Protein AF-A0A7K0UPS0-F1 (afdb_monomer_lite)

Secondary structure (DSSP, 8-state):
-HHHHHHHHHHHTPPPS-HHHHHHHHHHHHHHHHHTT--PPP---

Sequence (45 aa):
MAAYLLGAAEQNRIEILEDVDVVHVVQAHLEYFNAIGAIGPQSND

pLDDT: mean 82.97, std 9.85, range [51.22, 95.94]

Structure (mmCIF, N/CA/C/O backbone):
data_AF-A0A7K0UPS0-F1
#
_entry.id   AF-A0A7K0UPS0-F1
#
loop_
_atom_site.group_PDB
_atom_site.id
_atom_site.type_symbol
_atom_site.label_atom_id
_atom_site.label_alt_id
_atom_site.label_comp_id
_atom_site.label_asym_id
_atom_site.label_entity_id
_atom_site.label_seq_id
_atom_site.pdbx_PDB_ins_code
_atom_site.Cartn_x
_atom_site.Cartn_y
_atom_site.Cartn_z
_atom_site.occupancy
_atom_site.B_iso_or_equiv
_atom_site.auth_seq_id
_atom_site.auth_comp_id
_atom_site.auth_asym_id
_atom_s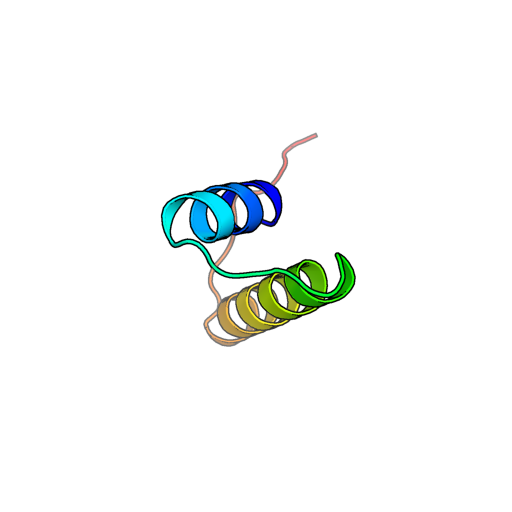ite.auth_atom_id
_atom_site.pdbx_PDB_model_num
ATOM 1 N N . MET A 1 1 ? 5.292 1.949 3.005 1.00 71.44 1 MET A N 1
ATOM 2 C CA . MET A 1 1 ? 4.063 1.783 2.198 1.00 71.44 1 MET A CA 1
ATOM 3 C C . MET A 1 1 ? 2.895 1.244 3.026 1.00 71.44 1 MET A C 1
ATOM 5 O O . MET A 1 1 ? 1.860 1.889 3.031 1.00 71.44 1 MET A O 1
ATOM 9 N N . ALA A 1 2 ? 3.060 0.159 3.795 1.00 83.31 2 ALA A N 1
ATOM 10 C CA . ALA A 1 2 ? 1.998 -0.373 4.668 1.00 83.31 2 ALA A CA 1
ATOM 11 C C . ALA A 1 2 ? 1.402 0.670 5.641 1.00 83.31 2 ALA A C 1
ATOM 13 O O . ALA A 1 2 ? 0.194 0.866 5.668 1.00 83.31 2 ALA A O 1
ATOM 14 N N . ALA A 1 3 ? 2.246 1.427 6.355 1.00 83.00 3 ALA A N 1
ATOM 15 C CA . ALA A 1 3 ? 1.785 2.485 7.265 1.00 83.00 3 ALA A CA 1
ATOM 16 C C . ALA A 1 3 ? 0.971 3.594 6.566 1.00 83.00 3 ALA A C 1
ATOM 18 O O . ALA A 1 3 ? 0.046 4.150 7.149 1.00 83.00 3 ALA A O 1
ATOM 19 N N . TYR A 1 4 ? 1.293 3.894 5.302 1.00 85.56 4 TYR A N 1
ATOM 20 C CA . TYR A 1 4 ? 0.528 4.854 4.506 1.00 85.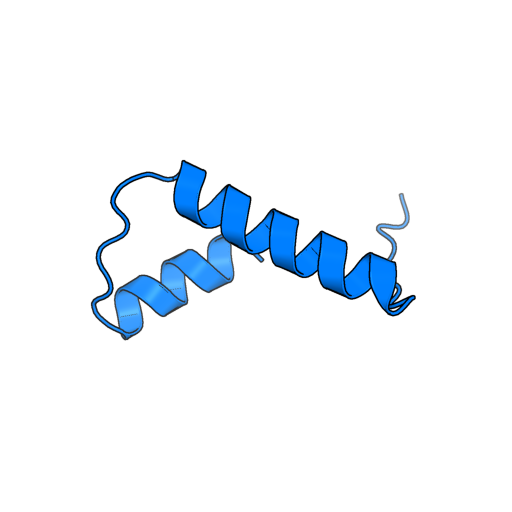56 4 TYR A CA 1
ATOM 21 C C . TYR A 1 4 ? -0.866 4.308 4.173 1.00 85.56 4 TYR A C 1
ATOM 23 O O . TYR A 1 4 ? -1.847 5.029 4.311 1.00 85.56 4 TYR A O 1
ATOM 31 N N . LEU A 1 5 ? -0.958 3.030 3.788 1.00 86.50 5 LEU A N 1
ATOM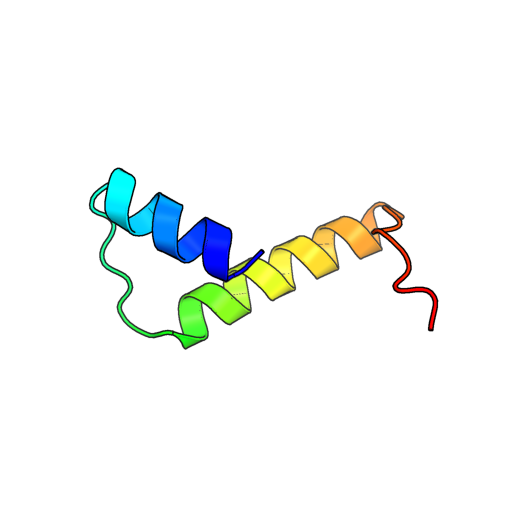 32 C CA . LEU A 1 5 ? -2.237 2.376 3.501 1.00 86.50 5 LEU A CA 1
ATOM 33 C C . LEU A 1 5 ? -3.139 2.316 4.735 1.00 86.50 5 LEU A C 1
ATOM 35 O O . LEU A 1 5 ? -4.330 2.579 4.618 1.00 86.50 5 LEU A O 1
ATOM 39 N N . LEU A 1 6 ? -2.566 2.049 5.909 1.00 87.38 6 LEU A N 1
ATOM 40 C CA . LEU A 1 6 ? -3.312 2.025 7.164 1.00 87.38 6 LEU A CA 1
ATOM 41 C C . LEU A 1 6 ? -3.917 3.403 7.493 1.00 87.38 6 LEU A C 1
ATOM 43 O O . LEU A 1 6 ? -5.112 3.505 7.757 1.00 87.38 6 LEU A O 1
ATOM 47 N N . GLY A 1 7 ? -3.126 4.477 7.384 1.00 89.19 7 GLY A N 1
ATOM 48 C CA . GLY A 1 7 ? -3.628 5.841 7.593 1.00 89.19 7 GLY A CA 1
ATOM 49 C C . GLY A 1 7 ? -4.636 6.292 6.528 1.00 89.19 7 GLY A C 1
ATOM 50 O O . GLY A 1 7 ? -5.594 7.001 6.833 1.00 89.19 7 GLY A O 1
ATOM 51 N N . ALA A 1 8 ? -4.466 5.861 5.276 1.00 91.06 8 ALA A N 1
ATOM 52 C CA . ALA A 1 8 ? -5.423 6.138 4.208 1.00 91.06 8 ALA A CA 1
ATOM 53 C C . ALA A 1 8 ? -6.756 5.400 4.423 1.00 91.06 8 ALA A C 1
ATOM 55 O O . ALA A 1 8 ? -7.814 5.980 4.174 1.00 91.06 8 ALA A O 1
ATOM 56 N N . ALA A 1 9 ? -6.728 4.154 4.902 1.00 91.00 9 ALA A N 1
ATOM 57 C CA . ALA A 1 9 ? -7.934 3.390 5.213 1.00 91.00 9 ALA A CA 1
ATOM 58 C C . ALA A 1 9 ? -8.756 4.067 6.318 1.00 91.00 9 ALA A C 1
ATOM 60 O O . ALA A 1 9 ? -9.961 4.258 6.152 1.00 91.00 9 ALA A O 1
ATOM 61 N N . GLU A 1 10 ? -8.095 4.541 7.379 1.00 91.81 10 GLU A N 1
ATOM 62 C CA . GLU A 1 10 ? -8.733 5.298 8.461 1.00 91.81 10 GLU A CA 1
ATOM 63 C C . GLU A 1 10 ? -9.411 6.578 7.940 1.00 91.81 10 GLU A C 1
ATOM 65 O O . GLU A 1 10 ? -10.592 6.816 8.200 1.00 91.81 10 GLU A O 1
ATOM 70 N N . GLN A 1 11 ? -8.706 7.368 7.121 1.00 95.94 11 GLN A N 1
ATOM 71 C CA . GLN A 1 11 ? -9.246 8.600 6.526 1.00 95.94 11 GLN A CA 1
ATOM 72 C C . GLN A 1 11 ? -10.472 8.353 5.639 1.00 95.94 11 GLN A C 1
ATOM 74 O O . GLN A 1 11 ? -11.381 9.183 5.588 1.00 95.94 11 GLN A O 1
ATOM 79 N N . ASN A 1 12 ? -10.503 7.215 4.948 1.00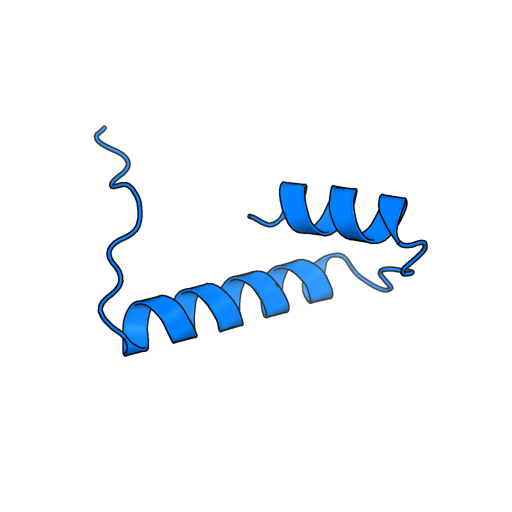 95.44 12 ASN A N 1
ATOM 80 C CA . ASN A 1 12 ? -11.571 6.854 4.020 1.00 95.44 12 ASN A CA 1
ATOM 81 C C . ASN A 1 12 ? -12.648 5.958 4.652 1.00 95.44 12 ASN A C 1
ATOM 83 O O . ASN A 1 12 ? -13.583 5.567 3.956 1.00 95.44 12 ASN A O 1
ATOM 87 N N . ARG A 1 13 ? -12.556 5.665 5.959 1.00 93.12 13 ARG A N 1
ATOM 88 C CA . ARG A 1 13 ? -13.465 4.760 6.692 1.00 93.12 13 ARG A CA 1
ATOM 89 C C . ARG A 1 13 ? -13.577 3.378 6.044 1.00 93.12 13 ARG A C 1
ATOM 91 O O . ARG A 1 13 ? -14.657 2.792 5.990 1.00 93.12 13 ARG A O 1
ATOM 98 N N . ILE A 1 14 ? -12.458 2.886 5.527 1.00 91.25 14 ILE A N 1
ATOM 99 C CA . ILE A 1 14 ? -12.343 1.539 4.979 1.00 91.25 14 ILE A CA 1
ATOM 100 C C . ILE A 1 14 ? -11.949 0.624 6.133 1.00 91.25 14 ILE A C 1
ATOM 102 O O . ILE A 1 14 ? -10.915 0.828 6.767 1.00 91.25 14 ILE A O 1
ATOM 106 N N . GLU A 1 15 ? -12.788 -0.367 6.411 1.00 89.62 15 GLU A N 1
ATOM 107 C CA . GLU A 1 15 ? -12.481 -1.404 7.390 1.00 89.62 15 GLU A CA 1
ATOM 108 C C . GLU A 1 15 ? -11.415 -2.346 6.822 1.00 89.62 15 GLU A C 1
ATOM 110 O O . GLU A 1 15 ? -11.580 -2.902 5.734 1.00 89.62 15 GLU A O 1
ATOM 115 N N . ILE A 1 16 ? -10.312 -2.500 7.555 1.00 87.19 16 ILE A N 1
ATOM 116 C CA . ILE A 1 16 ? -9.301 -3.522 7.282 1.00 87.19 16 ILE A CA 1
ATOM 117 C C . ILE A 1 16 ? -9.672 -4.735 8.123 1.00 87.19 16 ILE A C 1
ATOM 119 O O . ILE A 1 16 ? -9.732 -4.632 9.347 1.00 87.19 16 ILE A O 1
ATOM 123 N N . LEU A 1 17 ? -9.950 -5.856 7.462 1.00 84.31 17 LEU A N 1
ATOM 124 C CA . LEU A 1 17 ? -10.391 -7.074 8.134 1.00 84.31 17 LEU A CA 1
ATOM 125 C C . LEU A 1 17 ? -9.207 -7.786 8.794 1.00 84.31 17 LEU A C 1
ATOM 127 O O . LEU A 1 17 ? -9.322 -8.220 9.939 1.00 84.31 17 LEU A O 1
ATOM 131 N N . GLU A 1 18 ? -8.060 -7.850 8.110 1.00 80.88 18 GLU A N 1
ATOM 132 C CA . GLU A 1 18 ? -6.830 -8.431 8.649 1.00 80.88 18 GLU A CA 1
ATOM 133 C C . GLU A 1 18 ? -5.579 -7.664 8.186 1.00 80.88 18 GLU A C 1
ATOM 135 O O . GLU A 1 18 ? -5.484 -7.213 7.044 1.00 80.88 18 GLU A O 1
ATOM 140 N N . ASP A 1 19 ? -4.555 -7.574 9.042 1.00 72.94 19 ASP A N 1
ATOM 141 C CA . ASP A 1 19 ? -3.283 -6.907 8.707 1.00 72.94 19 ASP A CA 1
ATOM 142 C C . ASP A 1 19 ? -2.589 -7.532 7.477 1.00 72.94 19 ASP A C 1
ATOM 144 O O . ASP A 1 19 ? -1.812 -6.872 6.777 1.00 72.94 19 ASP A O 1
ATOM 148 N N . VAL A 1 20 ? -2.899 -8.800 7.176 1.00 81.00 20 VAL A N 1
ATOM 149 C CA . VAL A 1 20 ? -2.418 -9.518 5.988 1.00 81.00 20 VAL A CA 1
ATOM 150 C C . VAL A 1 20 ? -2.929 -8.899 4.680 1.00 81.00 20 VAL A C 1
ATOM 152 O O . VAL A 1 20 ? -2.220 -8.932 3.674 1.00 81.00 20 VAL A O 1
ATOM 155 N N . ASP A 1 21 ? -4.100 -8.257 4.681 1.00 78.25 21 ASP A N 1
ATOM 156 C CA . ASP A 1 21 ? -4.663 -7.605 3.493 1.00 78.25 21 ASP A CA 1
ATOM 157 C C . ASP A 1 21 ? -3.782 -6.438 3.037 1.00 78.25 21 ASP A C 1
ATOM 159 O O . ASP A 1 21 ? -3.517 -6.253 1.846 1.00 78.25 21 ASP A O 1
ATOM 163 N N . VAL A 1 22 ? -3.239 -5.684 3.995 1.00 84.38 22 VAL A N 1
ATOM 164 C CA . VAL A 1 22 ? -2.313 -4.580 3.716 1.00 84.38 22 VAL A CA 1
ATOM 165 C C . VAL A 1 22 ? -1.004 -5.110 3.135 1.00 84.38 22 VAL A C 1
ATOM 167 O O . VAL A 1 22 ? -0.454 -4.507 2.210 1.00 84.38 22 VAL A O 1
ATOM 170 N N . VAL A 1 23 ? -0.509 -6.245 3.640 1.00 85.56 23 VAL A N 1
ATOM 171 C CA . VAL A 1 23 ? 0.713 -6.887 3.132 1.00 85.56 23 VAL A CA 1
ATOM 172 C C . VAL A 1 23 ? 0.532 -7.320 1.681 1.00 85.56 23 VAL A C 1
ATOM 174 O O . VAL A 1 23 ? 1.393 -7.009 0.857 1.00 85.56 23 VAL A O 1
ATOM 177 N N . HIS A 1 24 ? -0.594 -7.953 1.346 1.00 86.81 24 HIS A N 1
ATOM 178 C CA . HIS A 1 24 ? -0.883 -8.375 -0.025 1.00 86.81 24 HIS A CA 1
ATOM 179 C C . HIS A 1 24 ? -0.957 -7.191 -0.996 1.00 86.81 24 HIS A C 1
ATOM 181 O O . HIS A 1 24 ? -0.386 -7.251 -2.085 1.00 86.81 24 HIS A O 1
ATOM 187 N N . VAL A 1 25 ? -1.590 -6.080 -0.602 1.00 86.19 25 VAL A N 1
ATOM 188 C CA . VAL A 1 25 ? -1.645 -4.867 -1.439 1.00 86.19 25 VAL A CA 1
ATOM 189 C C . VAL A 1 25 ? -0.249 -4.283 -1.662 1.00 86.19 25 VAL A C 1
ATOM 191 O O . VAL A 1 25 ? 0.095 -3.906 -2.783 1.00 86.19 25 VAL A O 1
ATOM 194 N N . VAL A 1 26 ? 0.582 -4.223 -0.616 1.00 88.31 26 VAL A N 1
ATOM 195 C CA . VAL A 1 26 ? 1.969 -3.752 -0.738 1.00 88.31 26 VAL A CA 1
ATOM 196 C C . VAL A 1 26 ? 2.782 -4.672 -1.647 1.00 88.31 26 VAL A C 1
ATOM 198 O O . VAL A 1 26 ? 3.496 -4.169 -2.511 1.00 88.31 26 VAL A O 1
ATOM 201 N N . GLN A 1 27 ? 2.655 -5.992 -1.499 1.00 88.31 27 GLN A N 1
ATOM 202 C CA . GLN A 1 27 ? 3.340 -6.965 -2.352 1.00 88.31 27 GLN A CA 1
ATOM 203 C C . GLN A 1 27 ? 2.942 -6.810 -3.819 1.00 88.31 27 GLN A C 1
ATOM 205 O O . GLN A 1 27 ? 3.823 -6.630 -4.654 1.00 88.31 27 GLN A O 1
ATOM 210 N N . ALA A 1 28 ? 1.644 -6.761 -4.129 1.00 88.19 28 ALA A N 1
ATOM 211 C CA . ALA A 1 28 ? 1.164 -6.577 -5.499 1.00 88.19 28 ALA A CA 1
ATOM 212 C C . ALA A 1 28 ? 1.685 -5.272 -6.130 1.00 88.19 28 ALA A C 1
ATOM 214 O O . ALA A 1 28 ? 2.025 -5.222 -7.312 1.00 88.19 28 ALA A O 1
ATOM 215 N N . HIS A 1 29 ? 1.791 -4.201 -5.340 1.00 87.94 29 HIS A N 1
ATOM 216 C CA . HIS A 1 29 ? 2.319 -2.928 -5.826 1.00 87.94 29 HIS A CA 1
ATOM 217 C C . HIS A 1 29 ? 3.832 -2.971 -6.073 1.00 87.94 29 HIS A C 1
ATOM 219 O O . HIS A 1 29 ? 4.314 -2.401 -7.051 1.00 87.94 29 HIS A O 1
ATOM 225 N N . LEU A 1 30 ? 4.585 -3.669 -5.217 1.00 87.50 30 LEU A N 1
ATOM 226 C CA . LEU A 1 30 ? 6.017 -3.897 -5.412 1.00 87.50 30 LEU A CA 1
ATOM 227 C C . LEU A 1 30 ? 6.284 -4.807 -6.617 1.00 87.50 30 LEU A C 1
ATOM 229 O O . LEU A 1 30 ? 7.209 -4.539 -7.379 1.00 87.50 30 LEU A O 1
ATOM 233 N N . GLU A 1 31 ? 5.464 -5.835 -6.831 1.00 89.31 31 GLU A N 1
ATOM 234 C CA . GLU A 1 31 ? 5.522 -6.696 -8.016 1.00 89.31 31 GLU A CA 1
ATOM 235 C C . GLU A 1 31 ? 5.245 -5.909 -9.296 1.00 89.31 31 GLU A C 1
ATOM 237 O O . GLU A 1 31 ? 6.000 -6.023 -10.261 1.00 89.31 31 GLU A O 1
ATOM 242 N N . TYR A 1 32 ? 4.216 -5.055 -9.289 1.00 85.81 32 TYR A N 1
ATOM 243 C CA . TYR A 1 32 ? 3.936 -4.142 -10.395 1.00 85.81 32 TYR A CA 1
ATOM 244 C C . TYR A 1 32 ? 5.125 -3.214 -10.675 1.00 85.81 32 TYR A C 1
ATOM 246 O O . TYR A 1 32 ? 5.551 -3.097 -11.823 1.00 85.81 32 TYR A O 1
ATOM 254 N N . PHE A 1 33 ? 5.710 -2.600 -9.641 1.00 86.56 33 PHE A N 1
ATOM 255 C CA . PHE A 1 33 ? 6.898 -1.756 -9.785 1.00 86.56 33 PHE A CA 1
ATOM 256 C C . PHE A 1 33 ? 8.103 -2.511 -10.338 1.00 86.56 33 PHE A C 1
ATOM 258 O O . PHE A 1 33 ? 8.769 -2.011 -11.244 1.00 86.56 33 PHE A O 1
ATOM 265 N N . ASN A 1 34 ? 8.341 -3.731 -9.868 1.00 86.19 34 ASN A N 1
ATOM 266 C CA . ASN A 1 34 ? 9.390 -4.588 -10.402 1.00 86.19 34 ASN A CA 1
ATOM 267 C C . ASN A 1 34 ? 9.148 -4.918 -11.887 1.00 86.19 34 ASN A C 1
ATOM 269 O O . ASN A 1 34 ? 10.062 -4.810 -12.701 1.00 86.19 34 ASN A O 1
ATOM 273 N N . ALA A 1 35 ? 7.907 -5.241 -12.267 1.00 90.38 35 ALA A N 1
ATOM 274 C CA . ALA A 1 35 ? 7.540 -5.569 -13.645 1.00 90.38 35 ALA A CA 1
ATOM 275 C C . ALA A 1 35 ? 7.743 -4.400 -14.625 1.00 90.38 35 ALA A C 1
ATOM 277 O O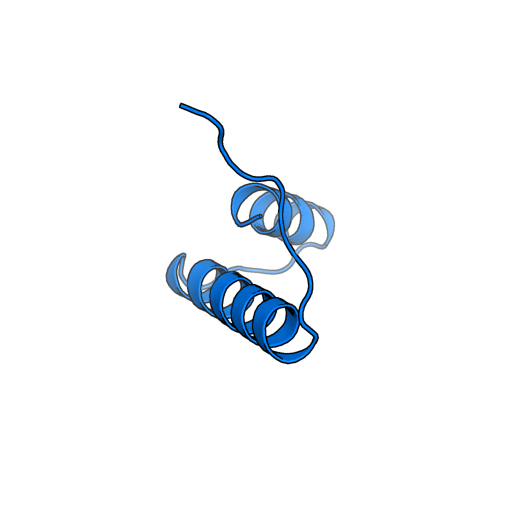 . ALA A 1 35 ? 8.079 -4.628 -15.787 1.00 90.38 35 ALA A O 1
ATOM 278 N N . ILE A 1 36 ? 7.574 -3.155 -14.168 1.00 89.31 36 ILE A N 1
ATOM 279 C CA . ILE A 1 36 ? 7.822 -1.951 -14.981 1.00 89.31 36 ILE A CA 1
ATOM 280 C C . ILE A 1 36 ? 9.258 -1.413 -14.854 1.00 89.31 36 ILE A C 1
ATOM 282 O O . ILE A 1 36 ? 9.566 -0.360 -15.411 1.00 89.31 36 ILE A O 1
ATOM 286 N N . GLY A 1 37 ? 10.137 -2.103 -14.118 1.00 83.81 37 GLY A N 1
ATOM 287 C CA . GLY A 1 37 ? 11.526 -1.688 -13.903 1.00 83.81 37 GLY A CA 1
ATOM 288 C C . GLY A 1 37 ? 11.684 -0.444 -13.023 1.00 83.81 37 GLY A C 1
ATOM 289 O O . GLY A 1 37 ? 12.701 0.245 -13.108 1.00 83.81 37 GLY A O 1
ATOM 290 N N . ALA A 1 38 ? 10.692 -0.124 -12.190 1.00 82.31 38 ALA A N 1
ATOM 291 C CA . ALA A 1 38 ? 10.776 0.994 -11.261 1.00 82.31 38 ALA A CA 1
ATOM 292 C C . ALA A 1 38 ? 11.723 0.647 -10.102 1.00 82.31 38 ALA A C 1
ATOM 294 O O . ALA A 1 38 ? 11.487 -0.291 -9.340 1.00 82.31 38 ALA A O 1
ATOM 295 N N . ILE A 1 39 ? 12.798 1.425 -9.957 1.00 72.69 39 ILE A N 1
ATOM 296 C CA . ILE A 1 39 ? 13.780 1.250 -8.883 1.00 72.69 39 ILE A CA 1
ATOM 297 C C . ILE A 1 39 ? 13.356 2.119 -7.697 1.00 72.69 39 ILE A C 1
ATOM 299 O O . ILE A 1 39 ? 13.344 3.348 -7.784 1.00 72.69 39 ILE A O 1
ATOM 303 N N . GLY A 1 40 ? 12.977 1.475 -6.591 1.00 67.19 40 GLY A N 1
ATOM 304 C CA . GLY A 1 40 ? 12.699 2.158 -5.328 1.00 67.19 40 GLY A CA 1
ATOM 305 C C . GLY A 1 40 ? 13.971 2.736 -4.690 1.00 67.19 40 GLY A C 1
ATOM 306 O O . GLY A 1 40 ? 15.079 2.371 -5.092 1.00 67.19 40 GLY A O 1
ATOM 307 N N . PRO A 1 41 ? 13.842 3.623 -3.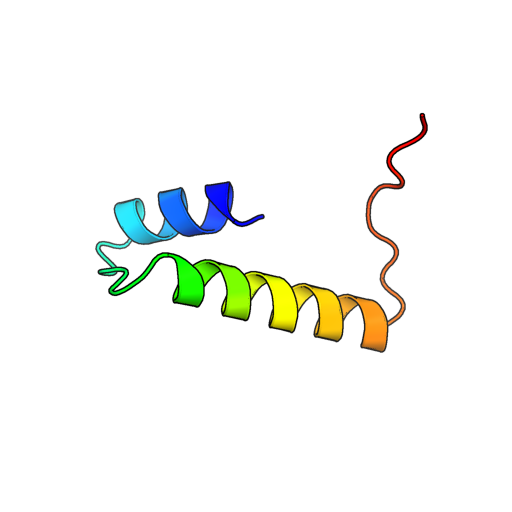686 1.00 68.31 41 PRO A N 1
ATOM 308 C CA . PRO A 1 41 ? 14.995 4.144 -2.962 1.00 68.31 41 PRO A CA 1
ATOM 309 C C . PRO A 1 41 ? 15.821 2.982 -2.403 1.00 68.31 41 PRO A C 1
ATOM 311 O O . PRO A 1 41 ? 15.323 2.164 -1.629 1.00 68.31 41 PRO A O 1
ATOM 314 N N . GLN A 1 42 ? 17.075 2.895 -2.847 1.00 68.56 42 GLN A N 1
ATOM 315 C CA . GLN A 1 42 ? 18.043 1.944 -2.319 1.00 68.56 42 GLN A CA 1
ATOM 316 C C . GLN A 1 42 ? 18.313 2.355 -0.869 1.00 68.56 42 GLN A C 1
ATOM 318 O O . GLN A 1 42 ? 18.697 3.498 -0.608 1.00 68.56 42 GLN A O 1
ATOM 323 N N . SER A 1 43 ? 18.065 1.450 0.076 1.00 62.88 43 SER A N 1
ATOM 324 C CA . SER A 1 43 ? 18.551 1.638 1.438 1.00 62.88 43 SER A CA 1
ATOM 325 C C . SER A 1 43 ? 20.059 1.427 1.372 1.00 62.88 43 SER A C 1
ATOM 327 O O . SER A 1 43 ? 20.516 0.292 1.273 1.00 62.88 43 SER A O 1
ATOM 329 N N . ASN A 1 44 ? 20.819 2.518 1.303 1.00 55.88 44 ASN A N 1
ATOM 330 C CA . ASN A 1 44 ? 22.264 2.451 1.463 1.00 55.88 44 ASN A CA 1
ATOM 331 C C . ASN A 1 44 ? 22.528 2.198 2.951 1.00 55.88 44 ASN A C 1
ATOM 333 O O . ASN A 1 44 ? 22.188 3.055 3.770 1.00 55.88 44 ASN A O 1
ATOM 337 N N . ASP A 1 45 ? 23.058 1.019 3.271 1.00 51.22 45 ASP A N 1
ATOM 338 C CA . ASP A 1 45 ? 23.732 0.742 4.548 1.00 51.22 45 ASP A CA 1
ATOM 339 C C . ASP A 1 45 ? 25.081 1.483 4.606 1.00 51.22 45 ASP A C 1
ATOM 341 O O . ASP A 1 45 ? 25.766 1.546 3.552 1.00 51.22 45 ASP A O 1
#

Radius of gyration: 12.68 Å; chains: 1; bounding box: 37×18×24 Å

Foldseek 3Di:
DLVVVVVVCVVVVNDDPDSVVSVVVVVVVVVVCVVVVNDDDDPDD